Protein AF-A0A957TXL8-F1 (afdb_monomer)

Foldseek 3Di:
DDDDDDDDDPVRVVPPDDDAAPDKDAPDDDPPRIDGHHDDPPRDPDPDPDDDDDDDDDDD

Solvent-accessible surface area (backbone atoms only — not comparable to full-atom values): 4491 Å² total; per-residue (Å²): 133,88,75,82,85,75,86,78,52,72,72,58,58,73,64,53,80,88,73,82,61,73,44,76,46,72,81,51,93,52,95,83,34,59,48,73,42,76,73,62,94,80,60,71,91,64,95,63,92,68,90,82,84,85,86,78,81,86,91,129

pLDDT: mean 85.63, std 12.03, range [51.41, 97.38]

Sequence (60 aa):
MMTTPSILTVSDYVQLPSVPATARYHYGDSGEQFADLYLPAAAPTEPAGYPVIVLIHGGC

Radius of gyration: 15.87 Å; Cα contacts (8 Å, |Δi|>4): 27; chains: 1; bounding box: 31×33×38 Å

Structure (mmCIF, N/CA/C/O backbone):
data_AF-A0A957TXL8-F1
#
_entry.id   AF-A0A957TXL8-F1
#
loop_
_atom_site.group_PDB
_atom_site.id
_atom_site.type_symbol
_atom_site.label_atom_id
_atom_site.label_alt_id
_atom_site.label_comp_id
_atom_site.label_asym_id
_atom_site.label_entity_id
_atom_site.label_seq_id
_atom_site.pdbx_PDB_ins_code
_atom_site.Cartn_x
_atom_site.Cartn_y
_atom_site.Cartn_z
_atom_site.occupancy
_atom_site.B_iso_or_equiv
_atom_site.auth_seq_id
_atom_site.auth_comp_id
_atom_site.auth_asym_id
_atom_site.auth_atom_id
_atom_site.pdbx_PDB_model_num
ATOM 1 N N . MET A 1 1 ? -20.619 10.805 18.682 1.00 51.41 1 MET A N 1
ATOM 2 C CA . MET A 1 1 ? -20.237 9.991 19.855 1.00 51.41 1 MET A CA 1
ATOM 3 C C . MET A 1 1 ? -18.979 9.230 19.479 1.00 51.41 1 MET A C 1
ATOM 5 O O . MET A 1 1 ? -19.016 8.527 18.481 1.00 51.41 1 MET A O 1
ATOM 9 N N . MET A 1 2 ? -17.864 9.438 20.179 1.00 53.25 2 MET A N 1
ATOM 10 C CA . MET A 1 2 ? -16.647 8.648 19.961 1.00 53.25 2 MET A CA 1
ATOM 11 C C . MET A 1 2 ? -16.830 7.302 20.659 1.00 53.25 2 MET A C 1
ATOM 13 O O . MET A 1 2 ? -17.027 7.257 21.870 1.00 53.25 2 MET A O 1
ATOM 17 N N . THR A 1 3 ? -16.839 6.218 19.890 1.00 71.56 3 THR A N 1
ATOM 18 C CA . THR A 1 3 ? -16.844 4.854 20.422 1.00 71.56 3 THR A CA 1
ATOM 19 C C . THR A 1 3 ? -15.507 4.565 21.093 1.00 71.56 3 THR A C 1
ATOM 21 O O . THR A 1 3 ? -14.456 4.897 20.546 1.00 71.56 3 THR A O 1
ATOM 24 N N . THR A 1 4 ? -15.535 3.936 22.267 1.00 78.94 4 THR A N 1
ATOM 25 C CA . THR A 1 4 ? -14.323 3.412 22.904 1.00 78.94 4 THR A CA 1
ATOM 26 C C . THR A 1 4 ? -13.679 2.388 21.963 1.00 78.94 4 THR A C 1
ATOM 28 O O . THR A 1 4 ? -14.375 1.460 21.545 1.00 78.94 4 THR A O 1
ATOM 31 N N . PRO A 1 5 ? -12.394 2.536 21.591 1.00 79.50 5 PRO A N 1
ATOM 32 C CA . PRO A 1 5 ? -11.730 1.558 20.739 1.00 79.50 5 PRO A CA 1
ATOM 33 C C . PRO A 1 5 ? -11.683 0.201 21.452 1.00 79.50 5 PRO A C 1
ATOM 35 O O . PRO A 1 5 ? -11.209 0.103 22.585 1.00 79.50 5 PRO A O 1
ATOM 38 N N . SER A 1 6 ? -12.204 -0.840 20.803 1.00 84.25 6 SER A N 1
ATOM 39 C CA . SER A 1 6 ? -12.138 -2.218 21.292 1.00 84.25 6 SER A CA 1
ATOM 40 C C . SER A 1 6 ? -10.815 -2.858 20.882 1.00 84.25 6 SER A C 1
ATOM 42 O O . SER A 1 6 ? -10.420 -2.766 19.719 1.00 84.25 6 SER A O 1
ATOM 44 N N . ILE A 1 7 ? -10.151 -3.544 21.814 1.00 89.12 7 ILE A N 1
ATOM 45 C CA . ILE A 1 7 ? -9.00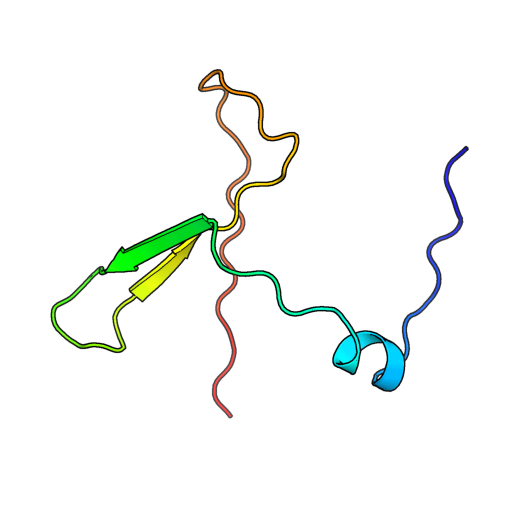2 -4.396 21.485 1.00 89.12 7 ILE A CA 1
ATOM 46 C C . ILE A 1 7 ? -9.482 -5.541 20.586 1.00 89.12 7 ILE A C 1
ATOM 48 O O . ILE A 1 7 ? -10.432 -6.239 20.933 1.00 89.12 7 ILE A O 1
ATOM 52 N N . LEU A 1 8 ? -8.814 -5.721 19.446 1.00 89.62 8 LEU A N 1
ATOM 53 C CA . LEU A 1 8 ? -9.030 -6.842 18.533 1.00 89.62 8 LEU A CA 1
ATOM 54 C C . LEU A 1 8 ? -8.171 -8.037 18.953 1.00 89.62 8 LEU A C 1
ATOM 56 O O . LEU A 1 8 ? -7.010 -7.870 19.337 1.00 89.62 8 LEU A O 1
ATOM 60 N N . THR A 1 9 ? -8.725 -9.243 18.849 1.00 93.44 9 THR A N 1
ATOM 61 C CA . THR A 1 9 ? -7.948 -10.485 18.938 1.00 93.44 9 THR A CA 1
ATOM 62 C C . THR A 1 9 ? -7.326 -10.834 17.584 1.00 93.44 9 THR A C 1
ATOM 64 O O . THR A 1 9 ? -7.686 -10.283 16.543 1.00 93.44 9 THR A O 1
ATOM 67 N N . VAL A 1 10 ? -6.408 -11.803 17.576 1.00 91.06 10 VAL A N 1
ATOM 68 C CA . VAL A 1 10 ? -5.849 -12.344 16.325 1.00 91.06 10 VAL A CA 1
ATOM 69 C C . VAL A 1 10 ? -6.949 -12.944 15.445 1.00 91.06 10 VAL A C 1
ATOM 71 O O . VAL A 1 10 ? -6.941 -12.733 14.235 1.00 91.06 10 VAL A O 1
ATOM 74 N N . SER A 1 11 ? -7.917 -13.645 16.042 1.00 93.50 11 SER A N 1
ATOM 75 C CA . SER A 1 11 ? -9.047 -14.227 15.313 1.00 93.50 11 SER A CA 1
ATOM 76 C C . SER A 1 11 ? -9.889 -13.159 14.618 1.00 93.50 11 SER A C 1
ATOM 78 O O . SER A 1 11 ? -10.290 -13.361 13.475 1.00 93.50 11 SER A O 1
ATOM 80 N N . ASP A 1 12 ? -10.102 -12.013 15.271 1.00 92.69 12 ASP A N 1
ATOM 81 C CA . ASP A 1 12 ? -10.852 -10.897 14.686 1.00 92.69 12 ASP A CA 1
ATOM 82 C C . ASP A 1 12 ? -10.091 -10.276 13.508 1.00 92.69 12 ASP A C 1
ATOM 84 O O . ASP A 1 12 ? -10.676 -9.989 12.467 1.00 92.69 12 ASP A O 1
ATOM 88 N N . TYR A 1 13 ? -8.769 -10.114 13.647 1.00 84.12 13 TYR A N 1
ATOM 89 C CA . TYR A 1 13 ? -7.907 -9.597 12.581 1.00 84.12 13 TYR A CA 1
ATOM 90 C C . TYR A 1 13 ? -7.904 -10.498 11.337 1.00 84.12 13 TYR A C 1
ATOM 92 O O . TYR A 1 13 ? -8.057 -10.003 10.223 1.00 84.12 13 TYR A O 1
ATOM 100 N N . VAL A 1 14 ? -7.763 -11.817 11.511 1.00 90.50 14 VAL A N 1
ATOM 101 C CA . VAL A 1 14 ? -7.714 -12.781 10.392 1.00 90.50 14 VAL A CA 1
ATOM 102 C C . VAL A 1 14 ? -9.039 -12.836 9.621 1.00 90.50 14 VAL A C 1
ATOM 104 O O . VAL A 1 14 ? -9.054 -13.182 8.443 1.00 90.50 14 VAL A O 1
ATOM 107 N N . GLN A 1 15 ? -10.150 -12.480 10.268 1.00 92.44 15 GLN A N 1
ATOM 108 C CA . GLN A 1 15 ? -11.471 -12.420 9.643 1.00 92.44 15 GLN A CA 1
ATOM 109 C C . GLN A 1 15 ? -11.767 -11.090 8.943 1.00 92.44 15 GLN A C 1
ATOM 111 O O . GLN A 1 15 ? -12.836 -10.953 8.342 1.00 92.44 15 GLN A O 1
ATOM 116 N N . LEU A 1 16 ? -10.858 -10.108 8.996 1.00 89.69 16 LEU A N 1
ATOM 117 C CA . LEU A 1 16 ? -11.058 -8.864 8.263 1.00 89.69 16 LEU A CA 1
ATOM 118 C C . LEU A 1 16 ? -11.170 -9.153 6.759 1.00 89.69 16 LEU A C 1
ATOM 120 O O . LEU A 1 16 ? -10.373 -9.921 6.211 1.00 89.69 16 LEU A O 1
ATOM 124 N N . PRO A 1 17 ? -12.152 -8.548 6.070 1.00 89.81 17 PRO A N 1
ATOM 125 C CA . PRO A 1 17 ? -12.327 -8.771 4.648 1.00 89.81 17 PRO A CA 1
ATOM 126 C C . PRO A 1 17 ? -11.092 -8.284 3.892 1.00 89.81 17 PRO A C 1
ATOM 128 O O . PRO A 1 17 ? -10.590 -7.184 4.131 1.00 89.81 17 PRO A O 1
ATOM 131 N N . SER A 1 18 ? -10.629 -9.089 2.938 1.00 87.88 18 SER A N 1
ATOM 132 C CA . SER A 1 18 ? -9.650 -8.618 1.965 1.00 87.88 18 SER A CA 1
ATOM 133 C C . SER A 1 18 ? -10.298 -7.541 1.097 1.00 87.88 18 SER A C 1
ATOM 135 O O . SER A 1 18 ? -11.400 -7.727 0.575 1.00 87.88 18 SER A O 1
ATOM 137 N N . VAL A 1 19 ? -9.619 -6.406 0.961 1.00 88.94 19 VAL A N 1
ATOM 138 C CA . VAL A 1 19 ? -10.047 -5.297 0.110 1.00 88.94 19 VAL A CA 1
ATOM 139 C C . VAL A 1 19 ? -9.096 -5.240 -1.082 1.00 88.94 19 VAL A C 1
ATOM 141 O O . VAL A 1 19 ? -7.883 -5.232 -0.868 1.00 88.94 19 VAL A O 1
ATOM 144 N N . PRO A 1 20 ? -9.595 -5.212 -2.330 1.00 92.25 20 PRO A N 1
ATOM 145 C CA . PRO A 1 20 ? -8.726 -5.047 -3.485 1.00 92.25 20 PRO A CA 1
ATOM 146 C C . PRO A 1 20 ? -8.075 -3.661 -3.474 1.00 92.25 20 PRO A C 1
ATOM 148 O O . PRO A 1 20 ? -8.693 -2.670 -3.079 1.00 92.25 20 PRO A O 1
ATOM 151 N N . ALA A 1 21 ? -6.835 -3.588 -3.950 1.00 94.50 21 ALA A N 1
ATOM 152 C CA . ALA A 1 21 ? -6.161 -2.318 -4.178 1.00 94.50 21 ALA A CA 1
ATOM 153 C C . ALA A 1 21 ? -6.954 -1.449 -5.165 1.00 94.50 21 ALA A C 1
ATOM 155 O O . ALA A 1 21 ? -7.537 -1.949 -6.129 1.00 94.50 21 ALA A O 1
ATOM 156 N N . THR A 1 22 ? -6.945 -0.134 -4.949 1.00 94.31 22 THR A N 1
ATOM 157 C CA . THR A 1 22 ? -7.533 0.829 -5.889 1.00 94.31 22 THR A CA 1
ATOM 158 C C . THR A 1 22 ? -6.745 0.861 -7.195 1.00 94.31 22 THR A C 1
ATOM 160 O O . THR A 1 22 ? -7.328 0.953 -8.272 1.00 94.31 22 THR A O 1
ATOM 163 N N . ALA A 1 23 ? -5.419 0.772 -7.101 1.00 94.19 23 ALA A N 1
ATOM 164 C CA . ALA A 1 23 ? -4.528 0.666 -8.246 1.00 94.19 23 ALA A CA 1
ATOM 165 C C . ALA A 1 23 ? -3.247 -0.079 -7.861 1.00 94.19 23 ALA A C 1
ATOM 167 O O . ALA A 1 23 ? -2.830 -0.042 -6.705 1.00 94.19 23 ALA A O 1
ATOM 168 N N . ARG A 1 24 ? -2.601 -0.705 -8.847 1.00 96.50 24 ARG A N 1
ATOM 169 C CA . ARG A 1 24 ? -1.261 -1.288 -8.723 1.00 96.50 24 ARG A CA 1
ATOM 170 C C . ARG A 1 24 ? -0.297 -0.539 -9.630 1.00 96.50 24 ARG A C 1
ATOM 172 O O . ARG A 1 24 ? -0.576 -0.366 -10.815 1.00 96.50 24 ARG A O 1
ATOM 179 N N . TYR A 1 25 ? 0.843 -0.143 -9.081 1.00 97.12 25 TYR A N 1
ATOM 180 C CA . TYR A 1 25 ? 1.911 0.527 -9.814 1.00 97.12 25 TYR A CA 1
ATOM 181 C C . TYR A 1 25 ? 3.167 -0.332 -9.797 1.00 97.12 25 TYR A C 1
ATOM 183 O O . TYR A 1 25 ? 3.609 -0.760 -8.735 1.00 97.12 25 TYR A O 1
ATOM 191 N N . HIS A 1 26 ? 3.752 -0.566 -10.968 1.00 97.38 26 HIS A N 1
ATOM 192 C CA . HIS A 1 26 ? 5.044 -1.233 -11.089 1.00 97.38 26 HIS A CA 1
ATOM 193 C C . HIS A 1 26 ? 6.168 -0.200 -11.034 1.00 97.38 26 HIS A C 1
ATOM 195 O O . HIS A 1 26 ? 6.088 0.834 -11.697 1.00 97.38 26 HIS A O 1
ATOM 201 N N . TYR A 1 27 ? 7.205 -0.485 -10.248 1.00 95.44 27 TYR A N 1
ATOM 202 C CA . TYR A 1 27 ? 8.393 0.370 -10.135 1.00 95.44 27 TYR A CA 1
ATOM 203 C C . TYR A 1 27 ? 9.659 -0.279 -10.713 1.00 95.44 27 TYR A C 1
ATOM 205 O O . TYR A 1 27 ? 10.738 0.305 -10.645 1.00 95.44 27 TYR A O 1
ATOM 213 N N . GLY A 1 28 ? 9.531 -1.469 -11.299 1.00 96.75 28 GLY A N 1
ATOM 214 C CA . GLY A 1 28 ? 10.594 -2.154 -12.023 1.00 96.75 28 GLY A CA 1
ATOM 215 C C . GLY A 1 28 ? 10.049 -3.311 -12.855 1.00 96.75 28 GLY A C 1
ATOM 216 O O . GLY A 1 28 ? 8.845 -3.564 -12.871 1.00 96.75 28 GLY A O 1
ATOM 217 N N . ASP A 1 29 ? 10.949 -4.020 -13.532 1.00 97.06 29 ASP A N 1
ATOM 218 C CA . ASP A 1 29 ? 10.582 -5.012 -14.555 1.00 97.06 29 ASP A CA 1
ATOM 219 C C . ASP A 1 29 ? 10.229 -6.400 -13.992 1.00 97.06 29 ASP A C 1
ATOM 221 O O . ASP A 1 29 ? 9.662 -7.238 -14.692 1.00 97.06 29 ASP A O 1
ATOM 225 N N . SER A 1 30 ? 10.564 -6.671 -12.725 1.00 96.00 30 SER A N 1
ATOM 226 C CA . SER A 1 30 ? 10.170 -7.928 -12.068 1.00 96.00 30 SER A CA 1
ATOM 227 C C . SER A 1 30 ? 8.704 -7.871 -11.649 1.00 96.00 30 SER A C 1
ATOM 229 O O . SER A 1 30 ? 8.223 -6.840 -11.181 1.00 96.00 30 SER A O 1
ATOM 231 N N . GLY A 1 31 ? 8.019 -9.016 -11.711 1.00 93.88 31 GLY A N 1
ATOM 232 C CA . GLY A 1 31 ? 6.648 -9.158 -11.218 1.00 93.88 31 GLY A CA 1
ATOM 233 C C . GLY A 1 31 ? 6.483 -8.848 -9.726 1.00 93.88 31 GLY A C 1
ATOM 234 O O . GLY A 1 31 ? 5.373 -8.552 -9.299 1.00 93.88 31 GLY A O 1
ATOM 235 N N . GLU A 1 32 ? 7.570 -8.866 -8.951 1.00 93.44 32 GLU A N 1
ATOM 236 C CA . GLU A 1 32 ? 7.587 -8.534 -7.517 1.00 93.44 32 GLU A CA 1
ATOM 237 C C . GLU A 1 32 ? 7.835 -7.041 -7.241 1.00 93.44 32 GLU A C 1
ATOM 239 O O . GLU A 1 32 ? 7.725 -6.590 -6.106 1.00 93.44 32 GLU A O 1
ATOM 244 N N . GLN A 1 33 ? 8.164 -6.251 -8.267 1.00 96.44 33 GLN A N 1
ATOM 245 C CA . GLN A 1 33 ? 8.453 -4.822 -8.134 1.00 96.44 33 GLN A CA 1
ATOM 246 C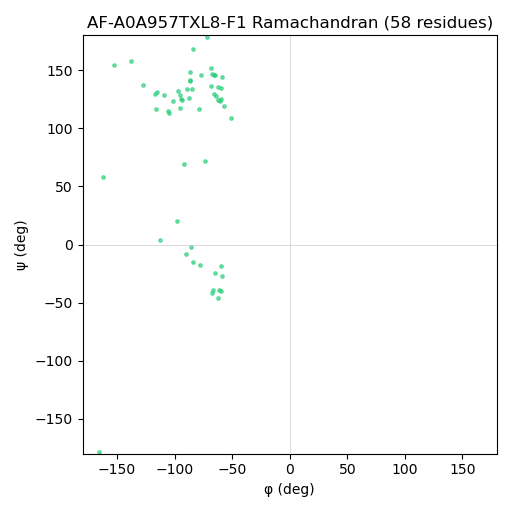 C . GLN A 1 33 ? 7.185 -3.992 -8.344 1.00 96.44 33 GLN A C 1
ATOM 248 O O . GLN A 1 33 ? 7.031 -3.299 -9.354 1.00 96.44 33 GLN A O 1
ATOM 253 N N . PHE A 1 34 ? 6.257 -4.083 -7.392 1.00 96.88 34 PHE A N 1
ATOM 254 C CA . PHE A 1 34 ? 5.001 -3.338 -7.424 1.00 96.88 34 PHE A CA 1
ATOM 255 C C . PHE A 1 34 ? 4.620 -2.751 -6.062 1.00 96.88 34 PHE A C 1
ATOM 257 O O . PHE A 1 34 ? 5.038 -3.230 -5.012 1.00 96.88 34 PHE A O 1
ATOM 264 N N . ALA A 1 35 ? 3.776 -1.724 -6.095 1.00 96.69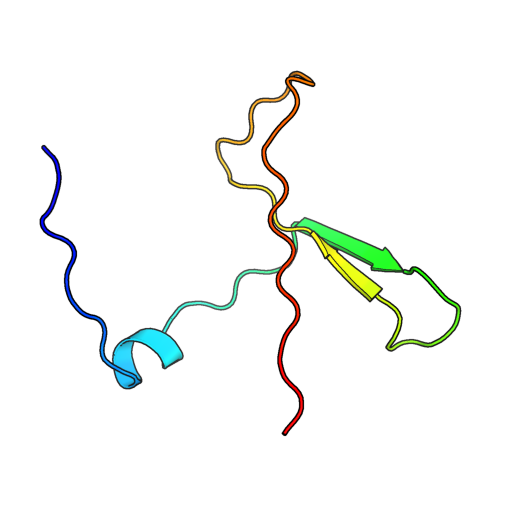 35 ALA A N 1
ATOM 265 C CA . ALA A 1 35 ? 3.104 -1.162 -4.935 1.00 96.69 35 ALA A CA 1
ATOM 266 C C . ALA A 1 35 ? 1.595 -1.094 -5.188 1.00 96.69 35 ALA A C 1
ATOM 268 O O . ALA A 1 35 ? 1.150 -0.687 -6.265 1.00 96.69 35 ALA A O 1
ATOM 269 N N . ASP A 1 36 ? 0.816 -1.466 -4.177 1.00 96.94 36 ASP A N 1
ATOM 270 C CA . ASP A 1 36 ? -0.636 -1.331 -4.186 1.00 96.94 36 ASP A CA 1
ATOM 271 C C . ASP A 1 36 ? -1.047 -0.018 -3.510 1.00 96.94 36 ASP A C 1
ATOM 273 O O . ASP A 1 36 ? -0.677 0.258 -2.367 1.00 96.94 36 ASP A O 1
ATOM 277 N N . LEU A 1 37 ? -1.824 0.793 -4.226 1.00 93.88 37 LEU A N 1
ATOM 278 C CA . LEU A 1 37 ? -2.420 2.028 -3.731 1.00 93.88 37 LEU A CA 1
ATOM 279 C C . LEU A 1 37 ? -3.842 1.753 -3.243 1.00 93.88 37 LEU A C 1
ATOM 281 O O . LEU A 1 37 ? -4.675 1.232 -3.985 1.00 93.88 37 LEU A O 1
ATOM 285 N N . TYR A 1 38 ? -4.133 2.189 -2.021 1.00 92.31 38 TYR A N 1
ATOM 286 C CA . TYR A 1 38 ? -5.462 2.149 -1.422 1.00 92.31 38 TYR A CA 1
ATOM 287 C C . TYR A 1 38 ? -5.928 3.579 -1.160 1.00 92.31 38 TYR A C 1
ATOM 289 O O . TYR A 1 38 ? -5.313 4.297 -0.370 1.00 92.31 38 TYR A O 1
ATOM 297 N N . LEU A 1 39 ? -7.008 3.998 -1.820 1.00 88.81 39 LEU A N 1
ATOM 298 C CA . LEU A 1 39 ? -7.640 5.291 -1.564 1.00 88.81 39 LEU A CA 1
ATOM 299 C C . LEU A 1 39 ? -8.830 5.112 -0.609 1.00 88.81 39 LEU A C 1
ATOM 301 O O . LEU A 1 39 ? -9.664 4.232 -0.837 1.00 88.81 39 LEU A O 1
ATOM 305 N N . PRO A 1 40 ? -8.954 5.927 0.455 1.00 85.62 40 PRO A N 1
ATOM 306 C CA . PRO A 1 40 ? -10.143 5.896 1.295 1.00 85.62 40 PRO A CA 1
ATOM 307 C C . PRO A 1 40 ? -11.366 6.350 0.490 1.00 85.62 40 PRO A C 1
ATOM 309 O O . PRO A 1 40 ? -11.274 7.250 -0.338 1.00 85.62 40 P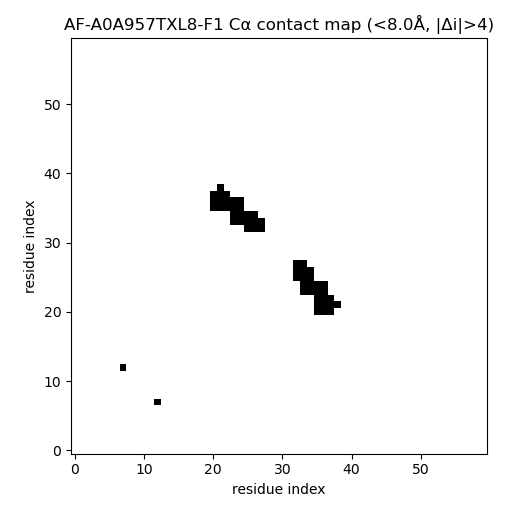RO A O 1
ATOM 312 N N . ALA A 1 41 ? -12.540 5.781 0.772 1.00 82.50 41 ALA A N 1
ATOM 313 C CA . ALA A 1 41 ? -13.776 6.135 0.062 1.00 82.50 41 ALA A CA 1
ATOM 314 C C . ALA A 1 41 ? -14.141 7.629 0.177 1.00 82.50 41 ALA A C 1
ATOM 316 O O . ALA A 1 41 ? -14.793 8.180 -0.702 1.00 82.50 41 ALA A O 1
ATOM 317 N N . ALA A 1 42 ? -13.705 8.280 1.258 1.00 79.44 42 ALA A N 1
ATOM 318 C CA . ALA A 1 42 ? -13.868 9.711 1.492 1.00 79.44 42 ALA A CA 1
ATOM 319 C C . ALA A 1 42 ? -12.615 10.530 1.119 1.00 79.44 42 ALA A C 1
ATOM 321 O O . ALA 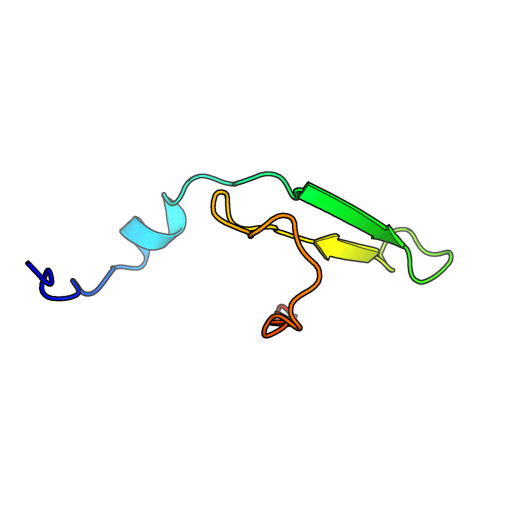A 1 42 ? -12.451 11.642 1.619 1.00 79.44 42 ALA A O 1
ATOM 322 N N . ALA A 1 43 ? -11.716 9.988 0.286 1.00 74.12 43 ALA A N 1
ATOM 323 C CA . ALA A 1 43 ? -10.618 10.758 -0.288 1.00 74.12 43 ALA A CA 1
ATOM 324 C C . ALA A 1 43 ? -11.212 11.955 -1.048 1.00 74.12 43 ALA A C 1
ATOM 326 O O . ALA A 1 43 ? -12.011 11.748 -1.966 1.00 74.12 43 ALA A O 1
ATOM 327 N N . PRO A 1 44 ? -10.887 13.200 -0.674 1.00 69.94 44 PRO A N 1
ATOM 328 C CA . PRO A 1 44 ? -11.393 14.345 -1.406 1.00 69.94 44 PRO A CA 1
ATOM 329 C C . PRO A 1 44 ? -10.781 14.383 -2.812 1.00 69.94 44 PRO A C 1
ATOM 331 O O . PRO A 1 44 ? -9.656 13.945 -3.041 1.00 69.94 44 PRO A O 1
ATOM 334 N N . THR A 1 45 ? -11.565 14.873 -3.768 1.00 72.12 45 THR A N 1
ATOM 335 C CA . THR A 1 45 ? -11.229 14.876 -5.201 1.00 72.12 45 THR A CA 1
ATOM 336 C C . THR A 1 45 ? -10.237 15.966 -5.591 1.00 72.12 45 THR A C 1
ATOM 338 O O . THR A 1 45 ? -9.636 15.893 -6.659 1.00 72.12 45 THR A O 1
ATOM 341 N N . GLU A 1 46 ? -10.072 16.975 -4.739 1.00 71.44 46 GLU A N 1
ATOM 342 C CA . GLU A 1 46 ? -9.166 18.091 -4.976 1.00 71.44 46 GLU A CA 1
ATOM 343 C C . GLU A 1 46 ? -7.753 17.758 -4.481 1.00 71.44 46 GLU A C 1
ATOM 345 O O . GLU A 1 46 ? -7.608 17.156 -3.417 1.00 71.44 46 GLU A O 1
ATOM 350 N N . PRO A 1 47 ? -6.693 18.177 -5.192 1.00 60.66 47 PRO A N 1
ATOM 351 C CA . PRO A 1 47 ? -5.313 17.963 -4.777 1.00 60.66 47 PRO A CA 1
ATOM 352 C C . PRO A 1 47 ? -4.945 18.885 -3.603 1.00 60.66 47 PRO A C 1
ATOM 354 O O . PRO A 1 47 ? -4.189 19.844 -3.739 1.00 60.66 47 PRO A O 1
ATOM 357 N N . ALA A 1 48 ? -5.477 18.599 -2.419 1.00 61.97 48 ALA A N 1
ATOM 358 C CA . ALA A 1 48 ? -4.906 19.061 -1.165 1.00 61.97 48 ALA A CA 1
ATOM 359 C C . ALA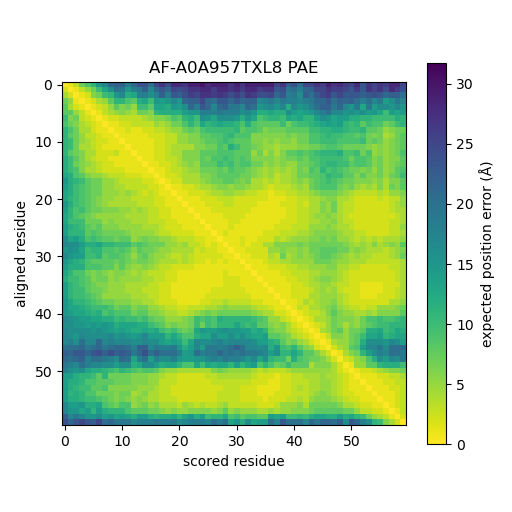 A 1 48 ? 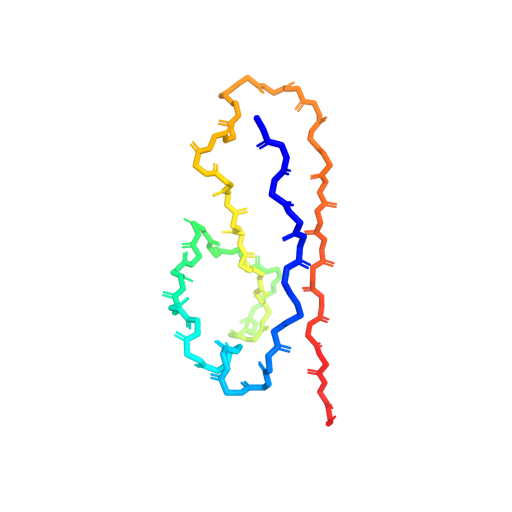-3.873 18.014 -0.741 1.00 61.97 48 ALA A C 1
ATOM 361 O O . ALA A 1 48 ? -4.192 16.834 -0.706 1.00 61.97 48 ALA A O 1
ATOM 362 N N . GLY A 1 49 ? -2.626 18.398 -0.467 1.00 62.09 49 GLY A N 1
ATOM 363 C CA . GLY A 1 49 ? -1.580 17.442 -0.087 1.00 62.09 49 GLY A CA 1
ATOM 364 C C . GLY A 1 49 ? -2.036 16.528 1.058 1.00 62.09 49 GLY A C 1
ATOM 365 O O . GLY A 1 49 ? -2.195 16.985 2.188 1.00 62.09 49 GLY A O 1
ATOM 366 N N . TYR A 1 50 ? -2.276 15.251 0.756 1.00 72.62 50 TYR A N 1
ATOM 367 C CA . TYR A 1 50 ? -2.710 14.259 1.736 1.00 72.62 50 TYR A CA 1
ATOM 368 C C . TYR A 1 50 ? -1.509 13.625 2.432 1.00 72.62 50 TYR A C 1
ATOM 370 O O . TYR A 1 50 ? -0.461 13.445 1.803 1.00 72.62 50 TYR A O 1
ATOM 378 N N . PRO A 1 51 ? -1.650 13.227 3.710 1.00 83.19 51 PRO A N 1
ATOM 379 C CA . PRO A 1 51 ? -0.673 12.347 4.324 1.00 83.19 51 PRO A CA 1
ATOM 380 C C . PRO A 1 51 ? -0.623 11.035 3.536 1.00 83.19 51 PRO A C 1
ATOM 382 O O . PRO A 1 51 ? -1.636 10.359 3.361 1.00 83.19 51 PRO A O 1
AT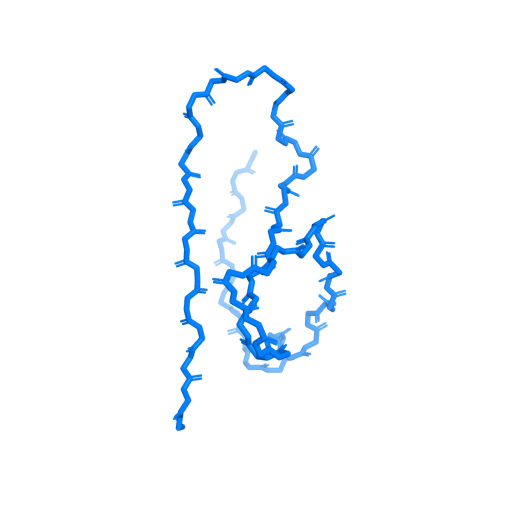OM 385 N N . VAL A 1 52 ? 0.569 10.680 3.066 1.00 87.00 52 VAL A N 1
ATOM 386 C CA . VAL A 1 52 ? 0.822 9.391 2.422 1.00 87.00 52 VAL A CA 1
ATOM 387 C C . VAL A 1 52 ? 1.330 8.429 3.485 1.00 87.00 52 VAL A C 1
ATOM 389 O O . VAL A 1 52 ? 2.319 8.708 4.160 1.00 87.00 52 VAL A O 1
ATOM 392 N N . ILE A 1 53 ? 0.653 7.292 3.627 1.00 91.31 53 ILE A N 1
ATOM 393 C CA . ILE A 1 53 ? 1.109 6.186 4.469 1.00 91.31 53 ILE A CA 1
ATOM 394 C C . ILE A 1 53 ? 1.727 5.140 3.551 1.00 91.31 53 ILE A C 1
ATOM 396 O O . ILE A 1 53 ? 1.068 4.645 2.640 1.00 91.31 53 ILE A O 1
ATOM 400 N N . VAL A 1 54 ? 2.986 4.795 3.808 1.00 94.00 54 VAL A N 1
ATOM 401 C CA . VAL A 1 54 ? 3.672 3.697 3.124 1.00 94.00 54 VAL A CA 1
ATOM 402 C C . VAL A 1 54 ? 3.758 2.524 4.092 1.00 94.00 54 VAL A C 1
ATOM 404 O O . VAL A 1 54 ? 4.440 2.606 5.113 1.00 94.00 54 VAL A O 1
ATOM 407 N N . LEU A 1 55 ? 3.045 1.442 3.781 1.00 93.50 55 LEU A N 1
ATOM 408 C CA . LEU A 1 55 ? 3.135 0.179 4.508 1.00 93.50 55 LEU A CA 1
ATOM 409 C C . LEU A 1 55 ? 4.124 -0.733 3.780 1.00 93.50 55 LEU A C 1
ATOM 411 O O . LEU A 1 55 ? 3.878 -1.134 2.646 1.00 93.50 55 LEU A O 1
ATOM 415 N N . ILE A 1 56 ? 5.214 -1.089 4.449 1.00 93.25 56 ILE A N 1
ATOM 416 C CA . ILE A 1 56 ? 6.157 -2.100 3.968 1.00 93.25 56 ILE A CA 1
ATOM 417 C C . ILE A 1 56 ? 5.917 -3.349 4.806 1.00 93.25 56 ILE A C 1
ATOM 419 O O . ILE A 1 56 ? 6.105 -3.323 6.024 1.00 93.25 56 ILE A O 1
ATOM 423 N N . HIS A 1 57 ? 5.443 -4.421 4.172 1.00 88.50 57 HIS A N 1
ATOM 424 C CA . HIS A 1 57 ? 5.259 -5.687 4.872 1.00 88.50 57 HIS A CA 1
ATOM 425 C C . HIS A 1 57 ? 6.620 -6.295 5.242 1.00 88.50 57 HIS A C 1
ATOM 427 O O . HIS A 1 57 ? 7.628 -6.074 4.571 1.00 88.50 57 HIS A O 1
ATOM 433 N N . GLY A 1 58 ? 6.649 -7.070 6.326 1.00 87.56 58 GLY A N 1
ATOM 434 C CA . GLY A 1 58 ? 7.826 -7.847 6.708 1.00 87.56 58 GLY A CA 1
ATOM 435 C C . GLY A 1 58 ? 8.072 -9.045 5.784 1.00 87.56 58 GLY A C 1
ATOM 436 O O . GLY A 1 58 ? 7.305 -9.315 4.858 1.00 87.56 58 GLY A O 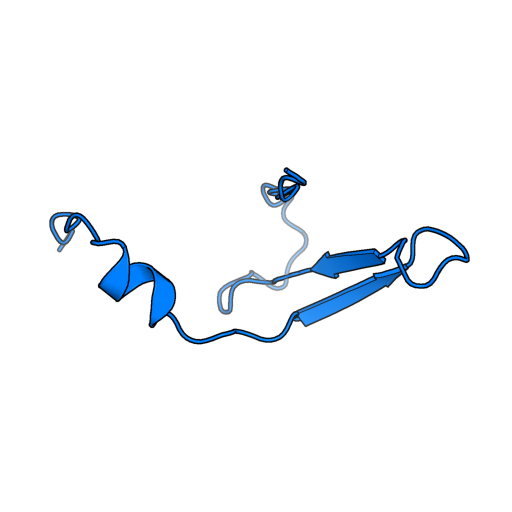1
ATOM 437 N N . GLY A 1 59 ? 9.148 -9.775 6.065 1.00 80.00 59 GLY A N 1
ATOM 438 C CA . GLY A 1 59 ? 9.582 -10.945 5.303 1.00 80.00 59 GLY A CA 1
ATOM 439 C C . GLY A 1 59 ? 10.564 -11.804 6.097 1.00 80.00 59 GLY A C 1
ATOM 440 O O . GLY A 1 59 ? 11.710 -11.955 5.684 1.00 80.00 59 GLY A O 1
ATOM 441 N N . CYS A 1 60 ? 10.112 -12.269 7.267 1.00 54.34 60 CYS A N 1
ATOM 442 C CA . CYS A 1 60 ? 10.511 -13.476 8.003 1.00 54.34 60 CYS A CA 1
ATOM 443 C C . CYS A 1 60 ? 9.441 -13.716 9.078 1.00 54.34 60 CYS A C 1
ATOM 445 O O . CYS A 1 60 ? 9.219 -12.772 9.873 1.00 54.34 60 CYS A O 1
#

Mean predicted aligned error: 7.65 Å

Secondary structure (DSSP, 8-state):
-PPPPPPPPHHHHHTSPP---SEEEE-SSSTT-EEEE---TT--SS---PPPP-------